Protein AF-A0A2V6LZT1-F1 (afdb_monomer_lite)

pLDDT: mean 94.11, std 8.62, range [43.06, 98.44]

Radius of gyration: 18.76 Å; chains: 1; bounding box: 45×40×47 Å

Secondary structure (DSSP, 8-state):
-TTTTSPPPHHHHHHS-HHHHHHTT--HHHHHHHHHHHHHHHTTSS-TTGGGGS-HHHHHHHHHTSTT--HHHHHHHHHHTS--S----TT-HHHHHHHHHHTT-SSPPPHHHHHHHHGGGTT-HHHHHHHHHHTTSPPPPP---

Foldseek 3Di:
DVPVPDDDQLVRLLPDDVVVVVVVPDDPQNSQQSNQVSVCVVVVVDDPVCLLVDDLVVQQVSQCVRPPDHNLNSLVCCCPPSVQQAGASLPDPLLQVLCCVVVVNPDRDHSVRSVVVCPVCPPGNSVVSVVSNVSPDDPDDPPDD

Sequence (145 aa):
QIYDGKIPRPRQYLDTEEQYLRASGLSPQKIRYIRDLSERIEKGVLDLKQLSHLPSDEVVKELDEVKGIGRWTAEMFLIFVLGRTDVLPVDDLGLRKAAQKIYRLRKLPTEERLEKLSRDWHPYCSIATLYLWRSQEKPQDPVKW

Structure (mmCIF, N/CA/C/O backbone):
data_AF-A0A2V6LZT1-F1
#
_entry.id   AF-A0A2V6LZT1-F1
#
loop_
_atom_site.group_PDB
_atom_site.id
_atom_site.type_symbol
_atom_site.label_atom_id
_atom_site.label_alt_id
_atom_site.label_comp_id
_atom_site.label_asym_id
_atom_site.label_entity_id
_atom_site.label_seq_id
_atom_site.pdbx_PDB_ins_code
_atom_site.Cartn_x
_atom_site.Cartn_y
_atom_site.Cartn_z
_atom_site.occupancy
_atom_site.B_iso_or_equiv
_atom_site.auth_seq_id
_atom_site.auth_comp_id
_atom_site.auth_asym_id
_atom_site.auth_atom_id
_atom_site.pdbx_PDB_model_num
ATOM 1 N N . GLN A 1 1 ? -1.551 -9.704 24.368 1.00 73.44 1 GLN A N 1
ATOM 2 C CA . GLN A 1 1 ? -1.797 -9.279 22.971 1.00 73.44 1 GLN A CA 1
ATOM 3 C C . GLN A 1 1 ? -3.261 -8.854 22.898 1.00 73.44 1 GLN A C 1
ATOM 5 O O . GLN A 1 1 ? -4.087 -9.625 23.348 1.00 73.44 1 GLN A O 1
ATOM 10 N N . ILE A 1 2 ? -3.585 -7.639 22.443 1.00 88.94 2 ILE A N 1
ATOM 11 C CA . ILE A 1 2 ? -4.894 -6.978 22.686 1.00 88.94 2 ILE A CA 1
ATOM 12 C C . ILE A 1 2 ? -6.126 -7.619 22.005 1.00 88.94 2 ILE A C 1
ATOM 14 O O . ILE A 1 2 ? -7.246 -7.216 22.291 1.00 88.94 2 ILE A O 1
ATOM 18 N N . TYR A 1 3 ? -5.930 -8.616 21.136 1.00 92.25 3 TYR A N 1
ATOM 19 C CA . TYR A 1 3 ? -6.998 -9.311 20.398 1.00 92.25 3 TYR A CA 1
ATOM 2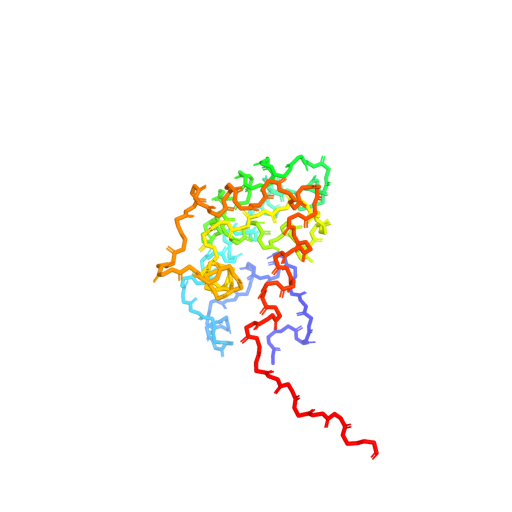0 C C . TYR A 1 3 ? -6.842 -10.844 20.407 1.00 92.25 3 TYR A C 1
ATOM 22 O O . TYR A 1 3 ? -7.276 -11.512 19.471 1.00 92.25 3 TYR A O 1
ATOM 30 N N . ASP A 1 4 ? -6.156 -11.411 21.406 1.00 89.25 4 ASP A 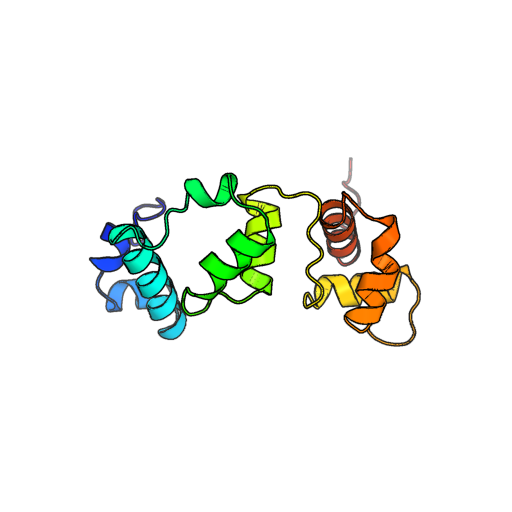N 1
ATOM 31 C CA . ASP A 1 4 ? -5.985 -12.870 21.570 1.00 89.25 4 ASP A CA 1
ATOM 32 C C . ASP A 1 4 ? -5.459 -13.597 20.317 1.00 89.25 4 ASP A C 1
ATOM 34 O O . ASP A 1 4 ? -5.907 -14.684 19.953 1.00 89.25 4 ASP A O 1
ATOM 38 N N . GLY A 1 5 ? -4.526 -12.957 19.606 1.00 87.00 5 GLY A N 1
ATOM 39 C CA . GLY A 1 5 ? -3.914 -13.497 18.387 1.00 87.00 5 GLY A CA 1
ATOM 40 C C . GLY A 1 5 ? -4.799 -13.441 17.135 1.00 87.00 5 GLY A C 1
ATOM 41 O O . GLY A 1 5 ? -4.367 -13.885 16.074 1.00 87.00 5 GLY A O 1
ATOM 42 N N . LYS A 1 6 ? -6.010 -12.880 17.220 1.00 92.00 6 LYS A N 1
ATOM 43 C CA . LYS A 1 6 ? -6.917 -12.706 16.078 1.00 92.00 6 LYS A CA 1
ATOM 44 C C . LYS A 1 6 ? -6.742 -11.334 15.432 1.00 92.00 6 LYS A C 1
ATOM 46 O O . LYS A 1 6 ? -6.375 -10.358 16.084 1.00 92.00 6 LYS A O 1
ATOM 51 N N . ILE A 1 7 ? -7.055 -11.257 14.140 1.00 90.56 7 ILE A N 1
ATOM 52 C CA . ILE A 1 7 ? -7.177 -9.981 13.430 1.00 90.56 7 ILE A CA 1
ATOM 53 C C . ILE A 1 7 ? -8.493 -9.321 13.880 1.00 90.56 7 ILE A C 1
ATOM 55 O O . ILE A 1 7 ? -9.541 -9.970 13.799 1.00 90.56 7 ILE A O 1
ATOM 59 N N . PRO A 1 8 ? -8.473 -8.073 14.381 1.00 94.69 8 PRO A N 1
ATOM 60 C CA . PRO A 1 8 ? -9.684 -7.397 14.831 1.00 94.69 8 PRO A CA 1
ATOM 61 C C . PRO A 1 8 ? -10.598 -7.062 13.649 1.00 94.69 8 PRO A C 1
ATOM 63 O O . PRO A 1 8 ? -10.130 -6.702 12.568 1.00 94.69 8 PRO A O 1
ATOM 66 N N . ARG A 1 9 ? -11.915 -7.107 13.869 1.00 95.44 9 ARG A N 1
ATOM 67 C CA . ARG A 1 9 ? -12.872 -6.481 12.944 1.00 95.44 9 ARG A CA 1
ATOM 68 C C . ARG A 1 9 ? -12.750 -4.953 13.010 1.00 95.44 9 ARG A C 1
ATOM 70 O O . ARG A 1 9 ? -12.401 -4.443 14.079 1.00 95.44 9 ARG A O 1
ATOM 77 N N . PRO A 1 10 ? -13.112 -4.217 11.944 1.00 97.12 10 PRO A N 1
ATOM 78 C CA . PRO A 1 10 ? -13.056 -2.756 11.941 1.00 97.12 10 PRO A CA 1
ATOM 79 C C . PRO A 1 10 ? -13.771 -2.128 13.148 1.00 97.12 10 PRO A C 1
ATOM 81 O O . PRO A 1 10 ? -13.152 -1.359 13.882 1.00 97.12 10 PRO A O 1
ATOM 84 N N . ARG A 1 11 ? -15.002 -2.560 13.466 1.00 97.25 11 ARG A N 1
ATOM 85 C CA . ARG A 1 11 ? -15.704 -2.119 14.682 1.00 97.25 11 ARG A CA 1
ATOM 86 C C . ARG A 1 11 ? -14.917 -2.332 15.975 1.00 97.25 11 ARG A C 1
ATOM 88 O O . ARG A 1 11 ? -14.817 -1.426 16.793 1.00 97.25 11 ARG A O 1
ATOM 95 N N . GLN A 1 12 ? -14.326 -3.515 16.145 1.00 96.62 12 GLN A N 1
ATOM 96 C CA . GLN A 1 12 ? -13.550 -3.840 17.346 1.00 96.62 12 GLN A CA 1
ATOM 97 C C . GLN A 1 12 ? -12.320 -2.940 17.477 1.00 96.62 12 GLN A C 1
ATOM 99 O O . GLN A 1 12 ? -11.981 -2.524 18.582 1.00 96.62 12 GLN A O 1
ATOM 104 N N . TYR A 1 13 ? -11.665 -2.617 16.358 1.00 97.00 13 TYR A N 1
ATOM 105 C CA . TYR A 1 13 ? -10.545 -1.681 16.351 1.00 97.00 13 TYR A CA 1
ATOM 106 C C . TYR A 1 13 ? -10.985 -0.266 16.754 1.00 97.00 13 TYR A C 1
ATOM 108 O O . TYR A 1 13 ? -10.322 0.372 17.570 1.00 97.00 13 TYR A O 1
ATOM 116 N N . LEU A 1 14 ? -12.123 0.209 16.232 1.00 97.50 14 LEU A N 1
ATOM 117 C CA . LEU A 1 14 ? -12.670 1.529 16.565 1.00 97.50 14 LEU A CA 1
ATOM 118 C C . LEU A 1 14 ? -13.043 1.658 18.044 1.00 97.50 14 LEU A C 1
ATOM 120 O O . LEU A 1 14 ? -12.735 2.685 18.651 1.00 97.50 14 LEU A O 1
ATOM 124 N N . ASP A 1 15 ? -13.633 0.610 18.616 1.00 97.19 15 ASP A N 1
ATOM 125 C CA . ASP A 1 15 ? -14.043 0.565 20.022 1.00 97.19 15 ASP A CA 1
ATOM 126 C C . ASP A 1 15 ? -12.847 0.347 20.982 1.00 97.19 15 ASP A C 1
ATOM 128 O O . ASP A 1 15 ? -12.985 0.495 22.194 1.00 97.19 15 ASP A O 1
ATOM 132 N N . THR A 1 16 ? -11.651 0.022 20.469 1.00 96.75 16 THR A N 1
ATOM 133 C CA . THR A 1 16 ? -10.442 -0.120 21.296 1.00 96.75 16 THR A CA 1
ATOM 134 C C . THR A 1 16 ? -9.898 1.253 21.691 1.00 96.75 16 THR A C 1
ATOM 136 O O . THR A 1 16 ? -9.651 2.104 20.833 1.00 96.75 16 THR A O 1
ATOM 139 N N . GLU A 1 17 ? -9.639 1.474 22.981 1.00 96.06 17 GLU A N 1
ATOM 14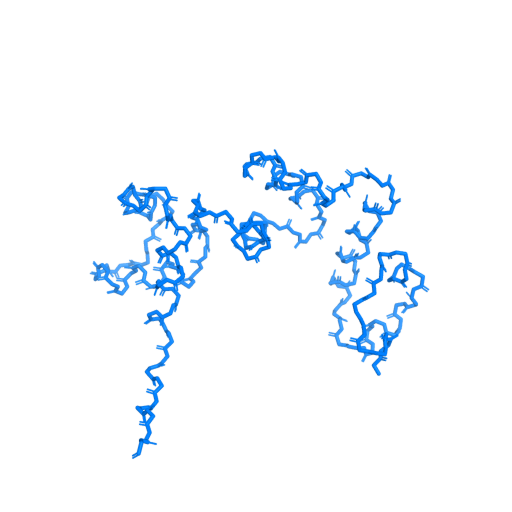0 C CA . GLU A 1 17 ? -9.037 2.725 23.451 1.00 96.06 17 GLU A CA 1
ATOM 141 C C . GLU A 1 17 ? -7.608 2.914 22.918 1.00 96.06 17 GLU A C 1
ATOM 143 O O . GLU A 1 17 ? -6.804 1.979 22.847 1.00 96.06 17 GLU A O 1
ATOM 148 N N . GLU A 1 18 ? -7.256 4.159 22.583 1.00 95.44 18 GLU A N 1
ATOM 149 C CA . GLU A 1 18 ? -5.960 4.488 21.979 1.00 95.44 18 GLU A CA 1
ATOM 150 C C . GLU A 1 18 ? -4.763 4.058 22.843 1.00 95.44 18 GLU A C 1
ATOM 152 O O . GLU A 1 18 ? -3.740 3.633 22.304 1.00 95.44 18 GLU A O 1
ATOM 157 N N . GLN A 1 19 ? -4.888 4.106 24.173 1.00 96.00 19 GLN A N 1
ATOM 158 C CA . GLN A 1 19 ? -3.813 3.706 25.085 1.00 96.00 19 GLN A CA 1
ATOM 159 C C . GLN A 1 19 ? -3.358 2.252 24.875 1.00 96.00 19 GLN A C 1
ATOM 161 O O . GLN A 1 19 ? -2.155 1.984 24.867 1.00 96.00 19 GLN A O 1
ATOM 166 N N . TYR A 1 20 ? -4.287 1.330 24.604 1.00 95.94 20 TYR A N 1
ATOM 167 C CA . TYR A 1 20 ? -3.965 -0.075 24.349 1.00 95.94 20 TYR A CA 1
ATOM 168 C C . TYR A 1 20 ? -3.320 -0.277 22.974 1.00 95.94 20 TYR A C 1
ATOM 170 O O . TYR A 1 20 ? -2.380 -1.062 22.841 1.00 95.94 20 TYR A O 1
ATOM 178 N N . LEU A 1 21 ? -3.764 0.480 21.965 1.00 95.75 21 LEU A N 1
ATOM 179 C CA . LEU A 1 21 ? -3.172 0.474 20.622 1.00 95.75 21 LEU A CA 1
ATOM 180 C C . LEU A 1 21 ? -1.730 1.004 20.633 1.00 95.75 21 LEU A C 1
ATOM 182 O O . LEU A 1 21 ? -0.850 0.480 19.951 1.00 95.75 21 LEU A O 1
ATOM 186 N N . ARG A 1 22 ? -1.458 2.037 21.435 1.00 95.75 22 ARG A N 1
ATOM 187 C CA . ARG A 1 22 ? -0.099 2.562 21.615 1.00 95.75 22 ARG A CA 1
ATOM 188 C C . ARG A 1 22 ? 0.788 1.580 22.369 1.00 95.75 22 ARG A C 1
ATOM 190 O O . ARG A 1 22 ? 1.928 1.367 21.963 1.00 95.75 22 ARG A O 1
ATOM 197 N N . ALA A 1 23 ? 0.262 0.946 23.418 1.00 95.25 23 ALA A N 1
ATOM 198 C CA . ALA A 1 23 ? 0.980 -0.073 24.180 1.00 95.25 23 ALA A CA 1
ATOM 199 C C . ALA A 1 23 ? 1.365 -1.298 23.325 1.00 95.25 23 ALA A C 1
ATOM 201 O O . ALA A 1 23 ? 2.344 -1.972 23.636 1.00 95.25 23 ALA A O 1
ATOM 202 N N . SER A 1 24 ? 0.661 -1.560 22.215 1.00 93.31 24 SER A N 1
ATOM 203 C CA . SER A 1 24 ? 1.036 -2.601 21.248 1.00 93.31 24 SER A CA 1
ATOM 204 C C . SER A 1 24 ? 2.090 -2.165 20.217 1.00 93.31 24 SER A C 1
ATOM 206 O O . SER A 1 24 ? 2.368 -2.917 19.286 1.00 93.31 24 SER A O 1
ATOM 208 N N . GLY A 1 25 ? 2.660 -0.961 20.339 1.00 94.31 25 GLY A N 1
ATOM 209 C CA . GLY A 1 25 ? 3.731 -0.461 19.470 1.00 94.31 25 GLY A CA 1
ATOM 210 C C . GLY A 1 25 ? 3.268 0.317 18.233 1.00 94.31 25 GLY A C 1
ATOM 211 O O . GLY A 1 25 ? 4.091 0.636 17.372 1.00 94.31 25 GLY A O 1
ATOM 212 N N . LEU A 1 26 ? 1.976 0.649 18.112 1.00 95.81 26 LEU A N 1
ATOM 213 C CA . LEU A 1 26 ? 1.508 1.503 17.019 1.00 95.81 26 LEU A CA 1
ATOM 214 C C . LEU A 1 26 ? 1.855 2.972 17.281 1.00 95.81 26 LEU A C 1
ATOM 216 O O . LEU A 1 26 ? 1.637 3.507 18.369 1.00 95.81 26 LEU A O 1
ATOM 220 N N . SER A 1 27 ? 2.348 3.652 16.244 1.00 97.12 27 SER A N 1
ATOM 221 C CA . SER A 1 27 ? 2.529 5.102 16.293 1.00 97.12 27 SER A CA 1
ATOM 222 C C . SER A 1 27 ? 1.172 5.820 16.250 1.00 97.12 27 SER A C 1
ATOM 224 O O . SER A 1 27 ? 0.231 5.308 15.634 1.00 97.12 27 SER A O 1
ATOM 226 N N . PRO A 1 28 ? 1.063 7.046 16.798 1.00 96.81 28 PRO A N 1
ATOM 227 C CA . PRO A 1 28 ? -0.176 7.825 16.729 1.00 96.81 28 PRO A CA 1
ATOM 228 C C . PRO A 1 28 ? -0.691 8.024 15.296 1.00 96.81 28 PRO A C 1
ATOM 230 O O . PRO A 1 28 ? -1.892 8.036 15.048 1.00 96.81 28 PRO A O 1
ATOM 233 N N . GLN A 1 29 ? 0.216 8.147 14.325 1.00 97.38 29 GLN A N 1
ATOM 234 C CA . GLN A 1 29 ? -0.142 8.304 12.917 1.00 97.38 29 GLN A CA 1
ATOM 235 C C . GLN A 1 29 ? -0.752 7.025 12.328 1.00 97.38 29 GLN A C 1
ATOM 237 O O . GLN A 1 29 ? -1.799 7.099 11.692 1.00 97.38 29 GLN A O 1
ATOM 242 N N . LYS A 1 30 ? -0.162 5.852 12.601 1.00 96.50 30 LYS A N 1
ATOM 243 C CA . LYS A 1 30 ? -0.719 4.563 12.159 1.00 96.50 30 LYS A CA 1
ATOM 244 C C . LYS A 1 30 ? -2.075 4.278 12.799 1.00 96.50 30 LYS A C 1
ATOM 246 O O . LYS A 1 30 ? -2.954 3.766 12.120 1.00 96.50 30 LYS A O 1
ATOM 251 N N . ILE A 1 31 ? -2.267 4.660 14.063 1.00 97.69 31 ILE A N 1
ATOM 252 C CA . ILE A 1 31 ? -3.573 4.548 14.726 1.00 97.69 31 ILE A CA 1
ATOM 253 C C . ILE A 1 31 ? -4.627 5.356 13.967 1.00 97.69 31 ILE A C 1
ATOM 255 O O . ILE A 1 31 ? -5.684 4.823 13.641 1.00 97.69 31 ILE A O 1
ATOM 259 N N . ARG A 1 32 ? -4.330 6.615 13.615 1.00 97.50 32 ARG A N 1
ATOM 260 C CA . ARG A 1 32 ? -5.256 7.448 12.829 1.00 97.50 32 ARG A CA 1
ATOM 261 C C . ARG A 1 32 ? -5.587 6.840 11.466 1.00 97.50 32 ARG A C 1
ATOM 263 O O . ARG A 1 32 ? -6.742 6.882 11.068 1.00 97.50 32 ARG A O 1
ATOM 270 N N . TYR A 1 33 ? -4.604 6.268 10.776 1.00 98.06 33 TYR A N 1
ATOM 271 C CA . TYR A 1 33 ? -4.802 5.646 9.461 1.00 98.06 33 TYR A CA 1
ATOM 272 C C . TYR A 1 33 ? -5.686 4.403 9.533 1.00 98.06 33 TYR A C 1
ATOM 274 O O . TYR A 1 33 ? -6.636 4.267 8.770 1.00 98.06 33 TYR A O 1
ATOM 282 N N . ILE A 1 34 ? -5.431 3.520 10.502 1.00 97.25 34 ILE A N 1
ATOM 283 C CA . ILE A 1 34 ? -6.236 2.307 10.676 1.00 97.25 34 ILE A CA 1
ATOM 284 C C . ILE A 1 34 ? -7.650 2.664 11.160 1.00 97.25 34 ILE A C 1
ATOM 286 O O . ILE A 1 34 ? -8.605 2.007 10.749 1.00 97.25 34 ILE A O 1
ATOM 290 N N . ARG A 1 35 ? -7.819 3.719 11.975 1.00 97.69 35 ARG A N 1
ATOM 291 C CA . ARG A 1 35 ? -9.151 4.246 12.326 1.00 97.69 35 ARG A CA 1
ATOM 292 C C . ARG A 1 35 ? -9.895 4.763 11.094 1.00 97.69 35 ARG A C 1
ATOM 294 O O . ARG A 1 35 ? -11.026 4.348 10.895 1.00 97.69 35 ARG A O 1
ATOM 301 N N . ASP A 1 36 ? -9.262 5.587 10.255 1.00 98.25 36 ASP A N 1
ATOM 302 C CA . ASP A 1 36 ? -9.866 6.105 9.013 1.00 98.25 36 ASP A CA 1
ATOM 303 C C . ASP A 1 36 ? -10.321 4.962 8.090 1.00 98.25 36 ASP A C 1
ATOM 305 O O . ASP A 1 36 ? -11.482 4.918 7.682 1.00 98.25 36 ASP A O 1
ATOM 309 N N . LEU A 1 37 ? -9.448 3.972 7.867 1.00 98.00 37 LEU A N 1
ATOM 310 C CA . LEU A 1 37 ? -9.777 2.752 7.126 1.00 98.00 37 LEU A CA 1
ATOM 311 C C . LEU A 1 37 ? -10.968 2.012 7.749 1.00 98.00 37 LEU A C 1
ATOM 313 O O . LEU A 1 37 ? -11.913 1.644 7.054 1.00 98.00 37 LEU A O 1
ATOM 317 N N . SER A 1 38 ? -10.931 1.803 9.066 1.00 98.00 38 SER A N 1
ATOM 318 C CA . SER A 1 38 ? -11.972 1.057 9.773 1.00 98.00 38 SER A CA 1
ATOM 319 C C . SER A 1 38 ? -13.322 1.769 9.709 1.00 98.00 38 SER A C 1
ATOM 321 O O . SER A 1 38 ? -14.340 1.122 9.495 1.00 98.00 38 SER A O 1
ATOM 323 N N . GLU A 1 39 ? -13.345 3.095 9.844 1.00 98.12 39 GLU A N 1
ATOM 324 C CA . GLU A 1 39 ? -14.566 3.891 9.719 1.00 98.12 39 GLU A CA 1
ATOM 325 C C . GLU A 1 39 ? -15.159 3.831 8.314 1.00 98.12 39 GLU A C 1
ATOM 327 O O . GLU A 1 39 ? -16.375 3.703 8.183 1.00 98.12 39 GLU A O 1
ATOM 332 N N . ARG A 1 40 ? -14.328 3.923 7.269 1.00 98.12 40 ARG A N 1
ATOM 333 C CA . ARG A 1 40 ? -14.785 3.834 5.874 1.00 98.12 40 ARG A CA 1
ATOM 334 C C . ARG A 1 40 ? -15.421 2.477 5.581 1.00 98.12 40 ARG A C 1
ATOM 336 O O . ARG A 1 40 ? -16.465 2.434 4.935 1.00 98.12 40 ARG A O 1
ATOM 343 N N . ILE A 1 41 ? -14.841 1.399 6.110 1.00 97.69 41 ILE A N 1
ATOM 344 C CA . ILE A 1 41 ? -15.399 0.047 5.982 1.00 97.69 41 ILE A CA 1
ATOM 345 C C . ILE A 1 41 ? -16.717 -0.078 6.758 1.00 97.69 41 ILE A C 1
ATOM 347 O O . ILE A 1 41 ? -17.714 -0.522 6.198 1.00 97.69 41 ILE A O 1
ATOM 351 N N . GLU A 1 42 ? -16.763 0.349 8.024 1.00 97.75 42 GLU A N 1
ATOM 352 C CA . GLU A 1 42 ? -17.977 0.250 8.857 1.00 97.75 42 GLU A CA 1
ATOM 353 C C . GLU A 1 42 ? -19.142 1.088 8.317 1.00 97.75 42 GLU A C 1
ATOM 355 O O . GLU A 1 42 ? -20.298 0.691 8.438 1.00 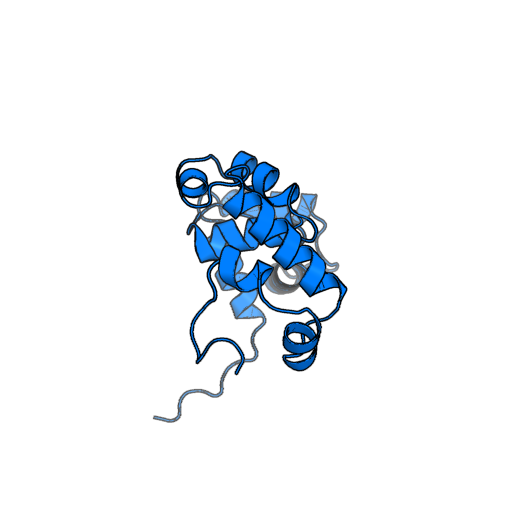97.75 42 GLU A O 1
ATOM 360 N N . LYS A 1 43 ? -18.850 2.240 7.703 1.00 97.06 43 LYS A N 1
ATOM 361 C CA . LYS A 1 43 ? -19.854 3.106 7.066 1.00 97.06 43 LYS A CA 1
ATOM 362 C C . LYS A 1 43 ? -20.270 2.616 5.671 1.00 97.06 43 LYS A C 1
ATOM 364 O O . LYS A 1 43 ? -21.159 3.218 5.079 1.00 97.06 43 LYS A O 1
ATOM 369 N N . GLY A 1 44 ? -19.633 1.570 5.136 1.00 95.94 44 GLY A N 1
ATOM 370 C CA . GLY A 1 44 ? -19.886 1.057 3.786 1.00 95.94 44 GLY A CA 1
ATOM 371 C C . GLY A 1 44 ? -19.374 1.959 2.658 1.00 95.94 44 GLY A C 1
ATOM 372 O O . GLY A 1 44 ? -19.736 1.743 1.508 1.00 95.94 44 GLY A O 1
ATOM 373 N N . VAL A 1 45 ? -18.542 2.958 2.974 1.00 96.69 45 VAL A N 1
ATOM 374 C CA . VAL A 1 45 ? -17.890 3.827 1.977 1.00 96.69 45 VAL A CA 1
ATOM 375 C C . VAL A 1 45 ? -16.843 3.036 1.196 1.00 96.69 45 VAL A C 1
ATOM 377 O O . VAL A 1 45 ? -16.710 3.226 -0.002 1.00 96.69 45 VAL A O 1
ATOM 380 N N . LEU A 1 46 ? -16.132 2.127 1.870 1.00 97.00 46 LEU A N 1
ATOM 381 C CA . LEU A 1 46 ? -15.172 1.218 1.251 1.00 97.00 46 LEU A CA 1
ATOM 382 C C . LEU A 1 46 ? -15.628 -0.233 1.439 1.00 97.00 46 LEU A C 1
ATOM 384 O O . LEU A 1 46 ? -15.534 -0.778 2.541 1.00 97.00 46 LEU A O 1
ATOM 388 N N . ASP A 1 47 ? -16.069 -0.881 0.360 1.00 95.75 47 ASP A N 1
ATOM 389 C CA . ASP A 1 47 ? -16.364 -2.317 0.355 1.00 95.75 47 ASP A CA 1
ATOM 390 C C . ASP A 1 47 ? -15.175 -3.117 -0.192 1.00 95.75 47 ASP A C 1
ATOM 392 O O . ASP A 1 47 ? -14.983 -3.268 -1.401 1.00 95.75 47 ASP A O 1
ATOM 396 N N . LEU A 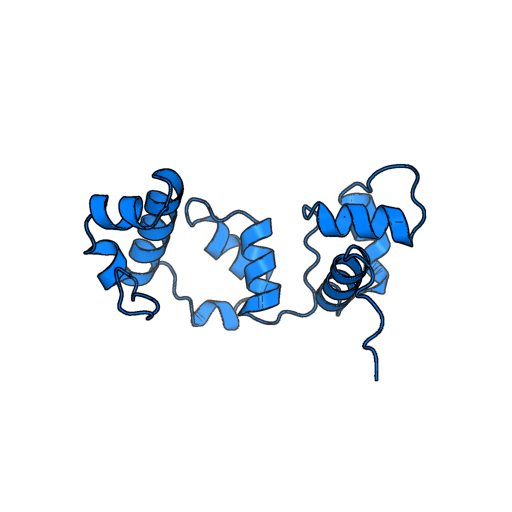1 48 ? -14.393 -3.695 0.725 1.00 93.38 48 LEU A N 1
ATOM 397 C CA . LEU A 1 48 ? -13.217 -4.500 0.384 1.00 93.38 48 LEU A CA 1
ATOM 398 C C . LEU A 1 48 ? -13.535 -5.713 -0.502 1.00 93.38 48 LEU A C 1
ATOM 400 O O . LEU A 1 48 ? -12.655 -6.175 -1.226 1.00 93.38 48 LEU A O 1
ATOM 404 N N . LYS A 1 49 ? -14.761 -6.254 -0.458 1.00 92.69 49 LYS A N 1
ATOM 405 C CA . LYS A 1 49 ? -15.135 -7.408 -1.291 1.00 92.69 49 LYS A CA 1
ATOM 406 C C . LYS A 1 49 ? -15.292 -6.996 -2.752 1.00 92.69 49 LYS A C 1
ATOM 408 O O . LYS A 1 49 ? -14.867 -7.734 -3.643 1.00 92.69 49 LYS A O 1
ATOM 413 N N . GLN A 1 50 ? -15.841 -5.804 -2.986 1.00 95.69 50 GLN A N 1
ATOM 414 C CA . GLN A 1 50 ? -16.071 -5.281 -4.332 1.00 95.69 50 GLN A CA 1
ATOM 415 C C . GLN A 1 50 ? -14.776 -4.916 -5.051 1.00 95.69 50 GLN A C 1
ATOM 417 O O . GLN A 1 50 ? -14.714 -5.051 -6.270 1.00 95.69 50 GLN A O 1
ATOM 422 N N . LEU A 1 51 ? -13.712 -4.567 -4.317 1.00 96.81 51 LEU A N 1
ATOM 423 C CA . LEU A 1 51 ? -12.408 -4.242 -4.911 1.00 96.81 51 LEU A CA 1
ATOM 424 C C . LEU A 1 51 ? -11.887 -5.344 -5.849 1.00 96.81 51 LEU A C 1
ATOM 426 O O . LEU A 1 51 ? -11.266 -5.053 -6.866 1.00 96.81 51 LEU A O 1
ATOM 430 N N . SER A 1 52 ? -12.175 -6.616 -5.557 1.00 95.31 52 SER A N 1
ATOM 431 C CA . SER A 1 52 ? -11.755 -7.742 -6.405 1.00 95.31 52 SER A CA 1
ATOM 432 C C . SER A 1 52 ? -12.387 -7.739 -7.808 1.00 95.31 52 SER A C 1
ATOM 434 O O . SER A 1 52 ? -11.799 -8.275 -8.755 1.00 95.31 52 SER A O 1
ATOM 436 N N . HIS A 1 53 ? -13.546 -7.095 -7.960 1.00 96.62 53 HIS A N 1
ATOM 437 C CA . HIS A 1 53 ? -14.291 -6.974 -9.212 1.00 96.62 53 HIS A CA 1
ATOM 438 C C . HIS A 1 53 ? -13.941 -5.708 -10.003 1.00 96.62 53 HIS A C 1
ATOM 440 O O . HIS A 1 53 ? -14.324 -5.595 -11.166 1.00 96.62 53 HIS A O 1
ATOM 446 N N . LEU A 1 54 ? -13.202 -4.774 -9.401 1.00 97.38 54 LEU A N 1
ATOM 447 C CA . LEU A 1 54 ? -12.815 -3.525 -10.045 1.00 97.38 54 LEU A CA 1
ATOM 448 C C . LEU A 1 54 ? -11.516 -3.673 -10.862 1.00 97.38 54 LEU A C 1
ATOM 450 O O . LEU A 1 54 ? -10.639 -4.479 -10.511 1.00 97.38 54 LEU A O 1
ATOM 454 N N . PRO A 1 55 ? -11.352 -2.875 -11.936 1.00 97.44 55 PRO A N 1
ATOM 455 C CA . PRO A 1 55 ? -10.061 -2.692 -12.594 1.00 97.44 55 PRO A CA 1
ATOM 456 C C . PRO A 1 55 ? -9.002 -2.166 -11.618 1.00 97.44 55 PRO A C 1
ATOM 458 O O . PRO A 1 55 ? -9.322 -1.417 -10.697 1.00 97.44 55 PRO A O 1
ATOM 461 N N . SER A 1 56 ? -7.733 -2.522 -11.838 1.00 97.12 56 SER A N 1
ATOM 462 C CA . SER A 1 56 ? -6.620 -2.150 -10.950 1.00 97.12 56 SER A CA 1
ATOM 463 C C . SER A 1 56 ? -6.542 -0.646 -10.665 1.00 97.12 56 SER A C 1
ATOM 465 O O . SER A 1 56 ? -6.374 -0.267 -9.510 1.00 97.12 56 SER A O 1
ATOM 467 N N . ASP A 1 57 ? -6.724 0.203 -11.681 1.00 96.75 57 ASP A N 1
ATOM 468 C CA . ASP A 1 57 ? -6.653 1.663 -11.522 1.00 96.75 57 ASP A CA 1
ATOM 469 C C . ASP A 1 57 ? -7.767 2.214 -10.623 1.00 96.75 57 ASP A C 1
ATOM 471 O O . ASP A 1 57 ? -7.536 3.141 -9.849 1.00 96.75 57 ASP A O 1
ATOM 475 N N . GLU A 1 58 ? -8.964 1.626 -10.680 1.00 97.81 58 GLU A N 1
ATOM 476 C CA . GLU A 1 58 ? -10.081 2.021 -9.817 1.00 97.81 58 GLU A CA 1
ATOM 477 C C . GLU A 1 58 ? -9.857 1.551 -8.378 1.00 97.81 58 GLU A C 1
ATOM 479 O O . GLU A 1 58 ? -10.080 2.313 -7.445 1.00 97.81 58 GLU A O 1
ATOM 484 N N . VAL A 1 59 ? -9.306 0.347 -8.175 1.00 98.06 59 VAL A N 1
ATOM 485 C CA . VAL A 1 59 ? -8.902 -0.106 -6.831 1.00 98.06 59 VAL A CA 1
ATOM 486 C C . VAL A 1 59 ? -7.853 0.826 -6.226 1.00 98.06 59 VAL A C 1
ATOM 488 O O . VAL A 1 59 ? -7.925 1.131 -5.038 1.00 98.06 59 VAL A O 1
ATOM 491 N N . VAL A 1 60 ? -6.878 1.285 -7.020 1.00 97.69 60 VAL A N 1
ATOM 492 C CA . VAL A 1 60 ? -5.869 2.239 -6.540 1.00 97.69 60 VAL A CA 1
ATOM 493 C C . VAL A 1 60 ? -6.526 3.543 -6.107 1.00 97.69 60 VAL A C 1
ATOM 495 O O . VAL A 1 60 ? -6.229 3.999 -5.009 1.00 97.69 60 VAL A O 1
ATOM 498 N N . LYS A 1 61 ? -7.438 4.107 -6.909 1.00 97.12 61 LYS A N 1
ATOM 499 C CA . LYS A 1 61 ? -8.163 5.339 -6.552 1.00 97.12 61 LYS A CA 1
ATOM 500 C C . LYS A 1 61 ? -8.960 5.187 -5.256 1.00 97.12 61 LYS A C 1
ATOM 502 O O . LYS A 1 61 ? -8.808 6.012 -4.364 1.00 97.12 61 LYS A O 1
ATOM 507 N N . GLU A 1 62 ? -9.746 4.118 -5.133 1.00 97.31 62 GLU A N 1
ATOM 508 C CA . GLU A 1 62 ? -10.554 3.824 -3.938 1.00 97.31 62 GLU A CA 1
ATOM 509 C C . GLU A 1 62 ? -9.689 3.706 -2.673 1.00 97.31 62 GLU A C 1
ATOM 511 O O . GLU A 1 62 ? -10.027 4.223 -1.606 1.00 97.31 62 GLU A O 1
ATOM 516 N N . LEU A 1 63 ? -8.538 3.035 -2.781 1.00 97.50 63 LEU A N 1
ATOM 517 C CA . LEU A 1 63 ? -7.623 2.855 -1.657 1.00 97.50 63 LEU A CA 1
ATOM 518 C C . LEU A 1 63 ? -6.838 4.128 -1.312 1.00 97.50 63 LEU A C 1
ATOM 520 O O . LEU A 1 63 ? -6.575 4.351 -0.132 1.00 97.50 63 LEU A O 1
ATOM 524 N N . ASP A 1 64 ? -6.483 4.956 -2.296 1.00 95.81 64 ASP A N 1
ATOM 525 C CA . ASP A 1 64 ? -5.739 6.214 -2.107 1.00 95.81 64 ASP A CA 1
ATOM 526 C C . ASP A 1 64 ? -6.548 7.270 -1.329 1.00 95.81 64 ASP A C 1
ATOM 528 O O . ASP A 1 64 ? -5.984 8.147 -0.675 1.00 95.81 64 ASP A O 1
ATOM 532 N N . GLU A 1 65 ? -7.882 7.160 -1.301 1.00 96.06 65 GLU A N 1
ATOM 533 C CA . GLU A 1 65 ? -8.710 8.021 -0.450 1.00 96.06 65 GLU A CA 1
ATOM 534 C C . GLU A 1 65 ? -8.520 7.760 1.053 1.00 96.06 65 GLU A C 1
ATOM 536 O O . GLU A 1 65 ? -8.827 8.617 1.896 1.00 96.06 65 GLU A O 1
ATOM 541 N N . VAL A 1 66 ? -8.061 6.564 1.422 1.00 97.44 66 VAL A N 1
ATOM 542 C CA . VAL A 1 66 ? -7.848 6.187 2.817 1.00 97.44 66 VAL A CA 1
ATOM 543 C C . VAL A 1 66 ? -6.586 6.865 3.331 1.00 97.44 66 VAL A C 1
ATOM 545 O O . VAL A 1 66 ? -5.491 6.693 2.793 1.00 97.44 66 VAL A O 1
ATOM 548 N N . LYS A 1 67 ? -6.693 7.590 4.449 1.00 96.94 67 LYS A N 1
ATOM 549 C CA . LYS A 1 67 ? -5.533 8.303 5.000 1.00 96.94 67 LYS A CA 1
ATOM 550 C C . LYS A 1 67 ? -4.383 7.342 5.289 1.00 96.94 67 LYS A C 1
ATOM 552 O O . LYS A 1 67 ? -4.515 6.418 6.088 1.00 96.94 67 LYS A O 1
ATOM 557 N N . GLY A 1 68 ? -3.224 7.634 4.701 1.00 95.38 68 GLY A N 1
ATOM 558 C CA . GLY A 1 68 ? -1.999 6.861 4.901 1.00 95.38 68 GLY A CA 1
ATOM 559 C C . GLY A 1 68 ? -1.827 5.667 3.968 1.00 95.38 68 GLY A C 1
ATOM 560 O O . GLY A 1 68 ? -0.791 5.005 4.048 1.00 95.38 68 GLY A O 1
ATOM 561 N N . ILE A 1 69 ? -2.789 5.408 3.082 1.00 97.50 69 ILE A N 1
ATOM 562 C CA . ILE A 1 69 ? -2.605 4.534 1.930 1.00 97.50 69 ILE A CA 1
ATOM 563 C C . ILE A 1 69 ? -2.304 5.442 0.742 1.00 97.50 69 ILE A C 1
ATOM 565 O O . ILE A 1 69 ? -3.097 6.309 0.413 1.00 97.50 69 ILE A O 1
ATOM 569 N N . GLY A 1 70 ? -1.117 5.283 0.165 1.00 96.25 70 GLY A N 1
ATOM 570 C CA . GLY A 1 70 ? -0.762 5.916 -1.103 1.00 96.25 70 GLY A CA 1
ATOM 571 C C . GLY A 1 70 ? -0.696 4.879 -2.217 1.00 96.25 70 GLY A C 1
ATOM 572 O O . GLY A 1 70 ? -0.710 3.674 -1.936 1.00 96.25 70 GLY A O 1
ATOM 573 N N . ARG A 1 71 ? -0.511 5.340 -3.457 1.00 96.50 71 ARG A N 1
ATOM 574 C CA . ARG A 1 71 ? -0.355 4.497 -4.657 1.00 96.50 71 ARG A CA 1
ATOM 575 C C . ARG A 1 71 ? 0.485 3.234 -4.440 1.00 96.50 71 ARG A C 1
ATOM 577 O O . ARG A 1 71 ? -0.022 2.141 -4.662 1.00 96.50 71 ARG A O 1
ATOM 584 N N . TRP A 1 72 ? 1.720 3.358 -3.945 1.00 96.94 72 TRP A N 1
ATOM 585 C CA . TRP A 1 72 ? 2.594 2.197 -3.718 1.00 96.94 72 TRP A CA 1
ATOM 586 C C . TRP A 1 72 ? 1.956 1.152 -2.785 1.00 96.94 72 TRP A C 1
ATOM 588 O O . TRP A 1 72 ? 1.987 -0.042 -3.067 1.00 96.94 72 TRP A O 1
ATOM 598 N N . THR A 1 73 ? 1.316 1.582 -1.692 1.00 97.56 73 THR A N 1
ATOM 599 C CA . THR A 1 73 ? 0.627 0.671 -0.761 1.00 97.56 73 THR A CA 1
ATOM 600 C C . THR A 1 73 ? -0.574 -0.004 -1.428 1.00 97.56 73 THR A C 1
ATOM 602 O O . THR A 1 73 ? -0.803 -1.194 -1.211 1.00 97.56 73 THR A O 1
ATOM 605 N N . ALA A 1 74 ? -1.326 0.726 -2.256 1.00 98.12 74 ALA A N 1
ATOM 606 C CA . ALA A 1 74 ? -2.427 0.163 -3.031 1.00 98.12 74 ALA A CA 1
ATOM 607 C C . ALA A 1 74 ? -1.924 -0.852 -4.075 1.00 98.12 74 ALA A C 1
ATOM 609 O O . ALA A 1 74 ? -2.495 -1.930 -4.211 1.00 98.12 74 ALA A O 1
ATOM 610 N N . GLU A 1 75 ? -0.803 -0.583 -4.743 1.00 98.12 75 GLU A N 1
ATOM 611 C CA . GLU A 1 75 ? -0.157 -1.527 -5.662 1.00 98.12 75 GLU A CA 1
ATOM 612 C C . GLU A 1 75 ? 0.326 -2.792 -4.933 1.00 98.12 75 GLU A C 1
ATOM 614 O O . GLU A 1 75 ? 0.141 -3.900 -5.438 1.00 98.12 75 GLU A O 1
ATOM 619 N N . MET A 1 76 ? 0.858 -2.671 -3.708 1.00 98.38 76 MET A N 1
ATOM 620 C CA . MET A 1 76 ? 1.172 -3.841 -2.873 1.00 98.38 76 MET A CA 1
ATOM 621 C C . MET A 1 76 ? -0.086 -4.654 -2.549 1.00 98.38 76 MET A C 1
ATOM 623 O O . MET A 1 76 ? -0.049 -5.886 -2.580 1.00 98.38 76 MET A O 1
ATOM 627 N N . PHE A 1 77 ? -1.209 -3.987 -2.273 1.00 98.06 77 PHE A N 1
ATOM 628 C CA . PHE A 1 77 ? -2.495 -4.651 -2.064 1.00 98.06 77 PHE A CA 1
ATOM 629 C C . PHE A 1 77 ? -2.961 -5.392 -3.328 1.00 98.06 77 PHE A C 1
ATOM 631 O O . PHE A 1 77 ? -3.375 -6.549 -3.243 1.00 98.06 77 PHE A O 1
ATOM 638 N N . LEU A 1 78 ? -2.825 -4.785 -4.510 1.00 98.38 78 LEU A N 1
ATOM 639 C CA . LEU A 1 78 ? -3.147 -5.446 -5.777 1.00 98.38 78 LEU A CA 1
ATOM 640 C C . LEU A 1 78 ? -2.336 -6.731 -5.987 1.00 98.38 78 LEU A C 1
ATOM 642 O O . LEU A 1 78 ? -2.909 -7.750 -6.373 1.00 98.38 78 LEU A O 1
ATOM 646 N N . ILE A 1 79 ? -1.028 -6.690 -5.721 1.00 98.25 79 ILE A N 1
ATOM 647 C CA . ILE A 1 79 ? -0.120 -7.829 -5.926 1.00 98.25 79 ILE A CA 1
ATOM 648 C C . ILE A 1 79 ? -0.392 -8.935 -4.902 1.00 98.25 79 ILE A C 1
ATOM 650 O O . ILE A 1 79 ? -0.608 -10.086 -5.275 1.00 98.25 79 ILE A O 1
ATOM 654 N N . PHE A 1 80 ? -0.372 -8.602 -3.610 1.00 98.00 80 PHE A N 1
ATOM 655 C CA . PHE A 1 80 ? -0.339 -9.606 -2.543 1.00 98.00 80 PHE A CA 1
ATOM 656 C C . PHE A 1 80 ? -1.715 -10.010 -2.015 1.00 98.00 80 PHE A C 1
ATOM 658 O O . PHE A 1 80 ? -1.840 -11.098 -1.456 1.00 98.00 80 PHE A O 1
ATOM 665 N N . VAL A 1 81 ? -2.735 -9.161 -2.171 1.00 97.00 81 VAL A N 1
ATOM 666 C CA . VAL A 1 81 ? -4.092 -9.444 -1.677 1.00 97.00 81 VAL A CA 1
ATOM 667 C C . VAL A 1 81 ? -5.031 -9.815 -2.818 1.00 97.00 81 VAL A C 1
ATOM 669 O O . VAL A 1 81 ? -5.727 -10.821 -2.716 1.00 97.00 81 VAL A O 1
ATOM 672 N N . LEU A 1 82 ? -5.040 -9.051 -3.917 1.00 97.69 82 LEU A N 1
ATOM 673 C CA . LEU A 1 82 ? -5.904 -9.354 -5.070 1.00 97.69 82 LEU A CA 1
ATOM 674 C C . LEU A 1 82 ? -5.258 -10.284 -6.106 1.00 97.69 82 LEU A C 1
ATOM 676 O O . LEU A 1 82 ? -5.947 -10.736 -7.021 1.00 97.69 82 LEU A O 1
ATOM 680 N N . GLY A 1 83 ? -3.956 -10.563 -5.996 1.00 97.25 83 GLY A N 1
ATOM 681 C CA . GLY A 1 83 ? -3.246 -11.447 -6.920 1.00 97.25 83 GLY A CA 1
ATOM 682 C C . GLY A 1 83 ? -3.210 -10.936 -8.364 1.00 97.25 83 GLY A C 1
ATOM 683 O O . GLY A 1 83 ? -3.140 -11.740 -9.293 1.00 97.25 83 GLY A O 1
ATOM 684 N N . ARG A 1 84 ? -3.295 -9.615 -8.584 1.00 98.06 84 ARG A N 1
ATOM 685 C CA . ARG A 1 84 ? -3.178 -9.029 -9.927 1.00 98.06 84 ARG A CA 1
ATOM 686 C C . ARG A 1 84 ? -1.774 -9.310 -10.464 1.00 98.06 84 ARG A C 1
ATOM 688 O O . ARG A 1 84 ? -0.789 -9.029 -9.791 1.00 98.06 84 ARG A O 1
ATOM 695 N N . THR A 1 85 ? -1.689 -9.869 -11.671 1.00 97.94 85 THR A N 1
ATOM 696 C CA . THR A 1 85 ? -0.409 -10.292 -12.263 1.00 97.94 85 THR A CA 1
ATOM 697 C C . THR A 1 85 ? 0.307 -9.182 -13.021 1.00 97.94 85 THR A C 1
ATOM 699 O O . THR A 1 85 ? 1.503 -9.311 -13.280 1.00 97.94 85 THR A O 1
ATOM 702 N N . ASP A 1 86 ? -0.402 -8.104 -13.360 1.00 97.69 86 ASP A N 1
ATOM 703 C CA . ASP A 1 86 ? 0.094 -7.041 -14.231 1.00 97.69 86 ASP A CA 1
ATOM 704 C C . ASP A 1 86 ? 0.178 -5.676 -13.539 1.00 97.69 86 ASP A C 1
ATOM 706 O O . ASP A 1 86 ? -0.377 -4.680 -13.990 1.00 97.69 86 ASP A O 1
ATOM 710 N N . VAL A 1 87 ? 0.854 -5.638 -12.392 1.00 98.00 87 VAL A N 1
ATOM 711 C CA . VAL A 1 87 ? 1.123 -4.412 -11.627 1.00 98.00 87 VAL A CA 1
ATOM 712 C C . VAL A 1 87 ? 2.623 -4.159 -11.583 1.00 98.00 87 VAL A C 1
ATOM 714 O O . VAL A 1 87 ? 3.388 -5.036 -11.171 1.00 98.00 87 VAL A O 1
ATOM 717 N N . LEU A 1 88 ? 3.026 -2.952 -11.979 1.00 97.50 88 LEU A N 1
ATOM 718 C CA . LEU A 1 88 ? 4.401 -2.466 -11.932 1.00 97.50 88 LEU A CA 1
ATOM 719 C C . LEU A 1 88 ? 4.510 -1.324 -10.907 1.00 97.50 88 LEU A C 1
ATOM 721 O O . LEU A 1 88 ? 4.159 -0.192 -11.237 1.00 97.50 88 LEU A O 1
ATOM 725 N N . PRO A 1 89 ? 5.009 -1.582 -9.687 1.00 97.00 89 PRO A N 1
ATOM 726 C CA . PRO A 1 89 ? 5.117 -0.557 -8.656 1.00 97.00 89 PRO A CA 1
ATOM 727 C C . PRO A 1 89 ? 6.344 0.329 -8.904 1.00 97.00 89 PRO A C 1
A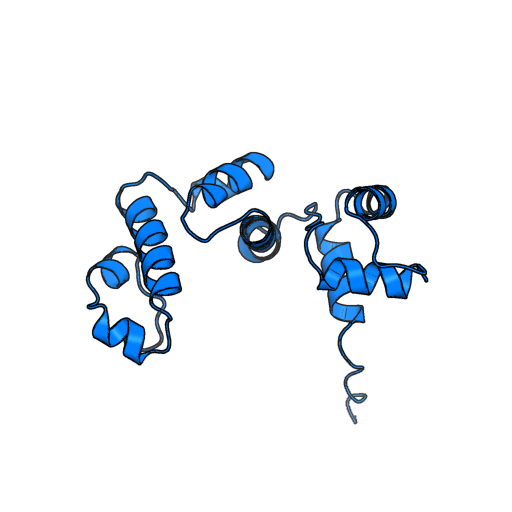TOM 729 O O . PRO A 1 89 ? 7.407 0.129 -8.316 1.00 97.00 89 PRO A O 1
ATOM 732 N N . VAL A 1 90 ? 6.231 1.287 -9.826 1.00 96.06 90 VAL A N 1
ATOM 733 C CA . VAL A 1 90 ? 7.372 2.071 -10.339 1.00 96.06 90 VAL A CA 1
ATOM 734 C C . VAL A 1 90 ? 8.104 2.887 -9.272 1.00 96.06 90 VAL A C 1
ATOM 736 O O . VAL A 1 90 ? 9.309 3.115 -9.401 1.00 96.06 90 VAL A O 1
ATOM 739 N N . ASP A 1 91 ? 7.411 3.253 -8.195 1.00 94.06 91 ASP A N 1
ATOM 740 C CA . ASP A 1 91 ? 7.967 3.980 -7.050 1.00 94.06 91 ASP A CA 1
ATOM 741 C C . ASP A 1 91 ? 8.730 3.076 -6.069 1.00 94.06 91 ASP A C 1
ATOM 743 O O . ASP A 1 91 ? 9.420 3.563 -5.167 1.00 94.06 91 ASP A O 1
ATOM 747 N N . ASP A 1 92 ? 8.657 1.753 -6.243 1.00 97.19 92 ASP A N 1
ATOM 748 C CA . ASP A 1 92 ? 9.305 0.803 -5.352 1.00 97.19 92 ASP A CA 1
ATOM 749 C C . ASP A 1 92 ? 10.834 0.872 -5.482 1.00 97.19 92 ASP A C 1
ATOM 751 O O . ASP A 1 92 ? 11.451 0.490 -6.483 1.00 97.19 92 ASP A O 1
ATOM 755 N N . LEU A 1 93 ? 11.483 1.352 -4.421 1.00 95.75 93 LEU A N 1
ATOM 756 C CA . LEU A 1 93 ? 12.936 1.498 -4.390 1.00 95.75 93 LEU A CA 1
ATOM 757 C C . LEU A 1 93 ? 13.662 0.149 -4.522 1.00 95.75 93 LEU A C 1
ATOM 759 O O . LEU A 1 93 ? 14.760 0.103 -5.085 1.00 95.75 93 LEU A O 1
ATOM 763 N N . GLY A 1 94 ? 13.083 -0.938 -4.004 1.00 95.44 94 GLY A N 1
ATOM 764 C CA . GLY A 1 94 ? 13.640 -2.285 -4.110 1.00 95.44 94 GLY A CA 1
ATOM 765 C C . GLY A 1 94 ? 13.659 -2.771 -5.558 1.00 95.44 94 GLY A C 1
ATOM 766 O O . GLY A 1 94 ? 14.707 -3.196 -6.047 1.00 95.44 94 GLY A O 1
ATOM 767 N N . LEU A 1 95 ? 12.542 -2.610 -6.265 1.00 96.75 95 LEU A N 1
ATOM 768 C CA . LEU A 1 95 ? 12.384 -2.898 -7.686 1.00 96.75 95 LEU A CA 1
ATOM 769 C C . LEU A 1 95 ? 13.360 -2.072 -8.521 1.00 96.75 95 LEU A C 1
ATOM 771 O O . LEU A 1 95 ? 14.106 -2.625 -9.331 1.00 96.75 95 LEU A O 1
ATOM 775 N N . ARG A 1 96 ? 13.425 -0.754 -8.294 1.00 97.31 96 ARG A N 1
ATOM 776 C CA . ARG A 1 96 ? 14.338 0.137 -9.030 1.00 97.31 96 ARG A CA 1
ATOM 777 C C . ARG A 1 96 ? 15.803 -0.255 -8.824 1.00 97.31 96 ARG A C 1
ATOM 779 O O . ARG A 1 96 ? 16.568 -0.273 -9.790 1.00 97.31 96 ARG A O 1
ATOM 786 N N . LYS A 1 97 ? 16.206 -0.606 -7.596 1.00 96.88 97 LYS A N 1
ATOM 787 C CA . LYS A 1 97 ? 17.568 -1.093 -7.292 1.00 96.88 97 LYS A CA 1
ATOM 788 C C . LYS A 1 97 ? 17.852 -2.445 -7.947 1.00 96.88 97 LYS A C 1
ATOM 790 O O . LYS A 1 97 ? 18.932 -2.639 -8.508 1.00 96.88 97 LYS A O 1
ATOM 795 N N . ALA A 1 98 ? 16.882 -3.354 -7.934 1.00 96.62 98 ALA A N 1
ATOM 796 C CA . ALA A 1 98 ? 17.002 -4.642 -8.599 1.00 96.62 98 ALA A CA 1
ATOM 797 C C . ALA A 1 98 ? 17.172 -4.493 -10.110 1.00 96.62 98 ALA A C 1
ATOM 799 O O . ALA A 1 98 ? 18.115 -5.042 -10.683 1.00 96.62 98 ALA A O 1
ATOM 800 N N . ALA A 1 99 ? 16.331 -3.672 -10.739 1.00 96.62 99 ALA A N 1
ATOM 801 C CA . ALA A 1 99 ? 16.421 -3.362 -12.156 1.00 96.62 99 ALA A CA 1
ATOM 802 C C . ALA A 1 99 ? 17.764 -2.700 -12.497 1.00 96.62 99 ALA A C 1
ATOM 804 O O . ALA A 1 99 ? 18.414 -3.095 -13.464 1.00 96.62 99 ALA A O 1
ATOM 805 N N . GLN A 1 100 ? 18.240 -1.758 -11.672 1.00 97.31 100 GLN A N 1
ATOM 806 C CA . GLN A 1 100 ? 19.566 -1.164 -11.845 1.00 97.31 100 GLN A CA 1
ATOM 807 C C . GLN A 1 100 ? 20.664 -2.235 -11.909 1.00 97.31 100 GLN A C 1
ATOM 809 O O . GLN A 1 100 ? 21.501 -2.203 -12.811 1.00 97.31 100 GLN A O 1
ATOM 814 N N . LYS A 1 101 ? 20.654 -3.192 -10.976 1.00 96.06 101 LYS A N 1
ATOM 815 C CA . LYS A 1 101 ? 21.659 -4.258 -10.895 1.00 96.06 101 LYS A CA 1
ATOM 816 C C . LYS A 1 101 ? 21.564 -5.231 -12.074 1.00 96.06 101 LYS A C 1
ATOM 818 O O . LYS A 1 101 ? 22.574 -5.479 -12.729 1.00 96.06 101 LYS A O 1
ATOM 823 N N . ILE A 1 102 ? 20.374 -5.763 -12.356 1.00 95.06 102 ILE A N 1
ATOM 824 C CA . ILE A 1 102 ? 20.172 -6.798 -13.386 1.00 95.06 102 ILE A CA 1
ATOM 825 C C . ILE A 1 102 ? 20.445 -6.249 -14.788 1.00 95.06 102 ILE A C 1
ATOM 827 O O . ILE A 1 102 ? 21.171 -6.872 -15.560 1.00 95.06 102 ILE A O 1
ATOM 831 N N . TYR A 1 103 ? 19.949 -5.049 -15.094 1.00 94.94 103 TYR A N 1
ATOM 832 C CA . TYR A 1 103 ? 20.172 -4.399 -16.387 1.00 94.94 103 TYR A CA 1
ATOM 833 C C . TYR A 1 103 ? 21.494 -3.616 -16.453 1.00 94.94 103 TYR A C 1
ATOM 835 O O . TYR A 1 103 ? 21.740 -2.915 -17.434 1.00 94.94 103 TYR A O 1
ATOM 843 N N . ARG A 1 104 ? 22.352 -3.726 -15.424 1.00 96.25 104 ARG A N 1
ATOM 844 C CA . ARG A 1 104 ? 23.675 -3.077 -15.332 1.00 96.25 104 ARG A CA 1
ATOM 845 C C . ARG A 1 104 ? 23.624 -1.567 -15.606 1.00 96.25 104 ARG A C 1
ATOM 847 O O . ARG A 1 104 ? 24.480 -1.007 -16.291 1.00 96.25 104 ARG A O 1
ATOM 854 N N . LEU A 1 105 ? 22.601 -0.897 -15.081 1.00 96.50 105 LEU A N 1
ATOM 855 C CA . LEU A 1 105 ? 22.386 0.532 -15.285 1.00 96.50 105 LEU A CA 1
ATOM 856 C C . LEU A 1 105 ? 23.321 1.351 -14.386 1.00 96.50 105 LEU A C 1
ATOM 858 O O . LEU A 1 105 ? 23.462 1.093 -13.190 1.00 96.50 105 LEU A O 1
ATOM 862 N N . ARG A 1 106 ? 23.919 2.408 -14.946 1.00 96.31 106 ARG A N 1
ATOM 863 C CA . ARG A 1 106 ? 24.833 3.297 -14.207 1.00 96.31 106 ARG A CA 1
ATOM 864 C C . ARG A 1 106 ? 24.144 4.072 -13.076 1.00 96.31 106 ARG A C 1
ATOM 866 O O . ARG A 1 106 ? 24.785 4.394 -12.082 1.00 96.31 106 ARG A O 1
ATOM 873 N N . LYS A 1 107 ? 22.863 4.403 -13.239 1.00 96.81 107 LYS A N 1
ATOM 874 C CA . LYS A 1 107 ? 22.047 5.146 -12.268 1.00 96.81 107 LYS A CA 1
ATOM 875 C C . LYS A 1 107 ? 20.779 4.356 -11.956 1.00 96.81 107 LYS A C 1
ATOM 877 O O . LYS A 1 107 ? 20.366 3.526 -12.765 1.00 96.81 107 LYS A O 1
ATOM 882 N N . LEU A 1 108 ? 20.160 4.656 -10.815 1.00 97.19 108 LEU A N 1
ATOM 883 C CA . LEU A 1 108 ? 18.825 4.165 -10.491 1.00 97.19 108 LEU A CA 1
ATOM 884 C C . LEU A 1 108 ? 17.863 4.572 -11.628 1.00 97.19 108 LEU A C 1
ATOM 886 O O . LEU A 1 108 ? 17.852 5.755 -11.986 1.00 97.19 108 LEU A O 1
ATOM 890 N N . PRO A 1 109 ? 17.107 3.638 -12.238 1.00 97.12 109 PRO A N 1
ATOM 891 C CA . PRO A 1 109 ? 16.197 3.978 -13.327 1.00 97.12 109 PRO A CA 1
ATOM 892 C C . PRO A 1 109 ? 15.125 4.958 -12.838 1.00 97.12 109 PRO A C 1
ATOM 894 O O . PRO A 1 109 ? 14.676 4.867 -11.694 1.00 97.12 109 PRO A O 1
ATOM 897 N N . THR A 1 110 ? 14.741 5.910 -13.691 1.00 97.12 110 THR A N 1
ATOM 898 C CA . THR A 1 110 ? 13.533 6.734 -13.513 1.00 97.12 110 THR A CA 1
ATOM 899 C C . THR A 1 110 ? 12.280 5.883 -13.723 1.00 97.12 110 THR A C 1
ATOM 901 O O . THR A 1 110 ? 12.387 4.784 -14.270 1.00 97.12 110 THR A O 1
ATOM 904 N N . GLU A 1 111 ? 11.111 6.387 -13.324 1.00 95.19 111 GLU A N 1
ATOM 905 C CA . GLU A 1 111 ? 9.813 5.744 -13.595 1.00 95.19 111 GLU A CA 1
ATOM 906 C C . GLU A 1 111 ? 9.650 5.453 -15.093 1.00 95.19 111 GLU A C 1
ATOM 908 O O . GLU A 1 111 ? 9.571 4.291 -15.476 1.00 95.19 111 GLU A O 1
ATOM 913 N N . GLU A 1 112 ? 9.805 6.464 -15.956 1.00 96.25 112 GLU A N 1
ATOM 914 C CA . GLU A 1 112 ? 9.740 6.305 -17.422 1.00 96.25 112 GLU A CA 1
ATOM 915 C C . GLU A 1 112 ? 10.702 5.231 -17.960 1.00 96.25 112 GLU A C 1
ATOM 917 O O . GLU A 1 112 ? 10.402 4.484 -18.900 1.00 96.25 112 GLU A O 1
ATOM 922 N N . ARG A 1 113 ? 11.912 5.145 -17.387 1.00 96.12 113 ARG A N 1
ATOM 923 C CA . ARG A 1 113 ? 12.893 4.143 -17.811 1.00 96.12 113 ARG A CA 1
ATOM 924 C C . ARG A 1 113 ? 12.471 2.749 -17.367 1.00 96.12 113 ARG A C 1
ATOM 926 O O . ARG A 1 113 ? 12.693 1.806 -18.126 1.00 96.12 113 ARG A O 1
ATOM 933 N N . LEU A 1 114 ? 11.926 2.620 -16.162 1.00 95.94 114 LEU A N 1
ATOM 934 C CA . LEU A 1 114 ? 11.441 1.356 -15.628 1.00 95.94 114 LEU A CA 1
ATOM 935 C C . LEU A 1 114 ? 10.220 0.869 -16.417 1.00 95.94 114 LEU A C 1
ATOM 937 O O . LEU A 1 114 ? 10.225 -0.276 -16.856 1.00 95.94 114 LEU A O 1
ATOM 941 N N . GLU A 1 115 ? 9.271 1.754 -16.726 1.00 96.06 115 GLU A N 1
ATOM 942 C CA . GLU A 1 115 ? 8.135 1.466 -17.610 1.00 96.06 115 GLU A CA 1
ATOM 943 C C . GLU A 1 115 ? 8.604 0.960 -18.978 1.00 96.06 115 GLU A C 1
ATOM 945 O O . GLU A 1 115 ? 8.160 -0.082 -19.460 1.00 96.06 115 GLU A O 1
ATOM 950 N N . LYS A 1 116 ? 9.583 1.636 -19.596 1.00 96.31 116 LYS A N 1
ATOM 951 C CA . LYS A 1 116 ? 10.139 1.194 -20.882 1.00 96.31 116 LYS A CA 1
ATOM 952 C C . LYS A 1 116 ? 10.788 -0.192 -20.806 1.00 96.31 116 LYS A C 1
ATOM 954 O O . LYS A 1 116 ? 10.674 -0.942 -21.771 1.00 96.31 116 LYS A O 1
ATOM 959 N N . LEU A 1 117 ? 11.478 -0.515 -19.710 1.00 94.38 117 LEU A N 1
ATOM 960 C CA . LEU A 1 117 ? 12.070 -1.843 -19.495 1.00 94.38 117 LEU A CA 1
ATOM 961 C C . LEU A 1 117 ? 11.000 -2.917 -19.270 1.00 94.38 117 LEU A C 1
ATOM 963 O O . LEU A 1 117 ? 11.207 -4.061 -19.660 1.00 94.38 117 LEU A O 1
ATOM 967 N N . SER A 1 118 ? 9.873 -2.539 -18.667 1.00 95.00 118 SER A N 1
ATOM 968 C CA . SER A 1 118 ? 8.792 -3.453 -18.300 1.00 95.00 118 SER A CA 1
ATOM 969 C C . SER A 1 118 ? 7.818 -3.805 -19.421 1.00 95.00 118 SER A C 1
ATOM 971 O O . SER A 1 118 ? 6.978 -4.676 -19.230 1.00 95.00 118 SER A O 1
ATOM 973 N N . ARG A 1 119 ? 7.930 -3.180 -20.602 1.00 95.19 119 ARG A N 1
ATOM 974 C CA . ARG A 1 119 ? 7.022 -3.448 -21.735 1.00 95.19 119 ARG A CA 1
ATOM 975 C C . ARG A 1 119 ? 6.955 -4.930 -22.099 1.00 95.19 119 ARG A C 1
ATOM 977 O O . ARG A 1 119 ? 5.878 -5.430 -22.398 1.00 95.19 119 ARG A O 1
ATOM 984 N N . ASP A 1 120 ? 8.091 -5.618 -22.016 1.00 92.94 120 ASP A N 1
ATOM 985 C CA . ASP A 1 120 ? 8.204 -7.047 -22.324 1.00 92.94 120 ASP A CA 1
ATOM 986 C C . ASP A 1 120 ? 7.741 -7.947 -21.162 1.00 92.94 120 ASP A C 1
ATOM 988 O O . ASP A 1 120 ? 7.739 -9.169 -21.289 1.00 92.94 120 ASP A O 1
ATOM 992 N N . TRP A 1 121 ? 7.395 -7.371 -20.004 1.00 96.12 121 TRP A N 1
ATOM 993 C CA . TRP A 1 121 ? 6.932 -8.118 -18.831 1.00 96.12 121 TRP A CA 1
ATOM 994 C C . TRP A 1 121 ? 5.418 -8.295 -18.836 1.00 96.12 121 TRP A C 1
ATOM 996 O O . TRP A 1 121 ? 4.932 -9.188 -18.148 1.00 96.12 121 TRP A O 1
ATOM 1006 N N . HIS A 1 122 ? 4.673 -7.482 -19.589 1.00 94.88 122 HIS A N 1
ATOM 1007 C CA . HIS A 1 122 ? 3.222 -7.602 -19.689 1.00 94.88 122 HIS A CA 1
ATOM 1008 C C . HIS A 1 122 ? 2.800 -8.963 -20.275 1.00 94.88 122 HIS A C 1
ATOM 1010 O O . HIS A 1 122 ? 3.430 -9.442 -21.223 1.00 94.88 122 HIS A O 1
ATOM 1016 N N . PRO A 1 123 ? 1.721 -9.590 -19.760 1.00 96.38 123 PRO A N 1
ATOM 1017 C CA . PRO A 1 123 ? 0.820 -9.134 -18.686 1.00 96.38 123 PRO A CA 1
ATOM 1018 C C . PRO A 1 123 ? 1.213 -9.653 -17.277 1.00 96.38 123 PRO A C 1
ATOM 1020 O O . PRO A 1 123 ? 0.362 -10.002 -16.452 1.00 96.38 123 PRO A O 1
ATOM 1023 N N . TYR A 1 124 ? 2.514 -9.794 -17.014 1.00 98.12 124 TYR A N 1
ATOM 1024 C CA . TYR A 1 124 ? 3.089 -10.448 -15.835 1.00 98.12 124 TYR A CA 1
ATOM 1025 C C . TYR A 1 124 ? 4.083 -9.559 -15.067 1.00 98.12 124 TYR A C 1
ATOM 1027 O O . TYR A 1 124 ? 5.006 -10.064 -14.414 1.00 98.12 124 TYR A O 1
ATOM 1035 N N . CYS A 1 125 ? 3.901 -8.235 -15.098 1.00 97.88 125 CYS A N 1
ATOM 1036 C CA . CYS A 1 125 ? 4.759 -7.281 -14.387 1.00 97.88 125 CYS A CA 1
ATOM 1037 C C . CYS A 1 125 ? 4.930 -7.593 -12.893 1.00 97.88 125 CYS A C 1
ATOM 1039 O O . CYS A 1 125 ? 6.027 -7.435 -12.348 1.00 97.88 125 CYS A O 1
ATOM 1041 N N . SER A 1 126 ? 3.892 -8.095 -12.224 1.00 98.44 126 SER A N 1
ATOM 1042 C CA . SER A 1 126 ? 3.970 -8.456 -10.805 1.00 98.44 126 SER A CA 1
ATOM 1043 C C . SER A 1 126 ? 4.877 -9.660 -10.585 1.00 98.44 126 SER A C 1
ATOM 1045 O O . SER A 1 126 ? 5.655 -9.677 -9.637 1.00 98.44 126 SER A O 1
ATOM 1047 N N . ILE A 1 127 ? 4.857 -10.634 -11.498 1.00 98.06 127 ILE A N 1
ATOM 1048 C CA . ILE A 1 127 ? 5.744 -11.802 -11.436 1.00 98.06 127 ILE A CA 1
ATOM 1049 C C . ILE A 1 127 ? 7.196 -11.360 -11.638 1.00 98.06 127 ILE A C 1
ATOM 1051 O O . ILE A 1 127 ? 8.055 -11.706 -10.827 1.00 98.06 127 ILE A O 1
ATOM 1055 N N . ALA A 1 128 ? 7.475 -10.544 -12.658 1.00 97.50 128 ALA A N 1
ATOM 1056 C CA . ALA A 1 128 ? 8.811 -9.982 -12.871 1.00 97.50 128 ALA A CA 1
ATOM 1057 C C . ALA A 1 128 ? 9.303 -9.201 -11.637 1.00 97.50 128 ALA A C 1
ATOM 1059 O O . ALA A 1 128 ? 10.447 -9.370 -11.207 1.00 97.50 128 ALA A O 1
ATOM 1060 N N . THR A 1 129 ? 8.417 -8.417 -11.017 1.00 97.38 129 THR A N 1
ATOM 1061 C CA . THR A 1 129 ? 8.693 -7.669 -9.783 1.00 97.38 129 THR A CA 1
ATOM 1062 C C . THR A 1 129 ? 9.072 -8.599 -8.622 1.00 97.38 129 THR A C 1
ATOM 1064 O O . THR A 1 129 ? 10.076 -8.350 -7.954 1.00 97.38 129 THR A O 1
ATOM 1067 N N . LEU A 1 130 ? 8.359 -9.716 -8.423 1.00 97.50 130 LEU A N 1
ATOM 1068 C CA . LEU A 1 130 ? 8.692 -10.717 -7.396 1.00 97.50 130 LEU A CA 1
ATOM 1069 C C . LEU A 1 130 ? 10.103 -11.304 -7.589 1.00 97.50 130 LEU A C 1
ATOM 1071 O O . LEU A 1 130 ? 10.866 -11.410 -6.627 1.00 97.50 130 LEU A O 1
ATOM 1075 N N . TYR A 1 131 ? 10.488 -11.642 -8.826 1.00 96.62 131 TYR A N 1
ATOM 1076 C CA . TYR A 1 131 ? 11.850 -12.110 -9.129 1.00 96.62 131 TYR A CA 1
ATOM 1077 C C . TYR A 1 131 ? 12.904 -11.024 -8.890 1.00 96.62 131 TYR A C 1
ATOM 1079 O O . TYR A 1 131 ? 13.987 -11.308 -8.368 1.00 96.62 131 TYR A O 1
ATOM 1087 N N . LEU A 1 132 ? 12.593 -9.776 -9.241 1.00 96.06 132 LEU A N 1
ATOM 1088 C CA . LEU A 1 132 ? 13.474 -8.636 -9.021 1.00 96.06 132 LEU A CA 1
ATOM 1089 C C . LEU A 1 132 ? 13.714 -8.403 -7.527 1.00 96.06 132 LEU A C 1
ATOM 1091 O O . LEU A 1 132 ? 14.876 -8.313 -7.125 1.00 96.06 132 LEU A O 1
ATOM 1095 N N . TRP A 1 133 ? 12.674 -8.411 -6.691 1.00 95.50 133 TRP A N 1
ATOM 1096 C CA . TRP A 1 133 ? 12.838 -8.350 -5.235 1.00 95.50 133 TRP A CA 1
ATOM 1097 C C . TRP A 1 133 ? 13.681 -9.509 -4.704 1.00 95.50 133 TRP A C 1
ATOM 1099 O O . TRP A 1 133 ? 14.665 -9.270 -4.002 1.00 95.50 133 TRP A O 1
ATOM 1109 N N . ARG A 1 134 ? 13.391 -10.746 -5.127 1.00 94.44 134 ARG A N 1
ATOM 1110 C CA . ARG A 1 134 ? 14.154 -11.929 -4.706 1.00 94.44 134 ARG A CA 1
ATOM 1111 C C . ARG A 1 134 ? 15.636 -11.851 -5.082 1.00 94.44 134 ARG A C 1
ATOM 1113 O O . ARG A 1 134 ? 16.490 -12.306 -4.333 1.00 94.44 134 ARG A O 1
ATOM 1120 N N . SER A 1 135 ? 15.980 -11.223 -6.208 1.00 93.56 135 SER A N 1
ATOM 1121 C CA . SER A 1 135 ? 17.380 -11.039 -6.633 1.00 93.56 135 SER A CA 1
ATOM 1122 C C . SER A 1 135 ? 18.216 -10.137 -5.706 1.00 93.56 135 SER A C 1
ATOM 1124 O O . SER A 1 135 ? 19.447 -10.085 -5.829 1.00 93.56 135 SER A O 1
ATOM 1126 N N . GLN A 1 136 ? 17.551 -9.364 -4.838 1.00 87.06 136 GLN A N 1
ATOM 1127 C CA . GLN A 1 136 ? 18.191 -8.477 -3.861 1.00 87.06 136 GLN A CA 1
ATOM 1128 C C . GLN A 1 136 ? 18.439 -9.160 -2.520 1.00 87.06 136 GLN A C 1
ATOM 1130 O O . GLN A 1 136 ? 19.228 -8.651 -1.721 1.00 87.06 136 GLN A O 1
ATOM 1135 N N . GLU A 1 137 ? 17.794 -10.297 -2.271 1.00 84.06 137 GLU A N 1
ATOM 1136 C CA . GLU A 1 137 ? 18.061 -11.099 -1.090 1.00 84.06 137 GLU A CA 1
ATOM 1137 C C . GLU A 1 137 ? 19.504 -11.612 -1.139 1.00 84.06 137 GLU A C 1
ATOM 1139 O O . GLU A 1 137 ? 20.063 -11.906 -2.202 1.00 84.06 137 GLU A O 1
ATOM 1144 N N . LYS A 1 138 ? 20.147 -11.688 0.030 1.00 73.50 138 LYS A N 1
ATOM 1145 C CA . LYS A 1 138 ? 21.454 -12.341 0.116 1.00 73.50 138 LYS A CA 1
ATOM 1146 C C . LYS A 1 138 ? 21.270 -13.811 -0.272 1.00 73.50 138 LYS A C 1
ATOM 1148 O O . LYS A 1 138 ? 20.244 -14.382 0.101 1.00 73.50 138 LYS A O 1
ATOM 1153 N N . PRO A 1 139 ? 22.239 -14.431 -0.971 1.00 67.06 139 PRO A N 1
ATOM 1154 C CA . PRO A 1 139 ? 22.218 -15.872 -1.164 1.00 67.06 139 PRO A CA 1
ATOM 1155 C C . PRO A 1 139 ? 22.021 -16.522 0.204 1.00 67.06 139 PRO A C 1
ATOM 1157 O O . PRO A 1 139 ? 22.796 -16.252 1.123 1.00 67.06 139 PRO A O 1
ATOM 1160 N N . GLN A 1 140 ? 20.952 -17.299 0.362 1.00 62.72 140 GLN A N 1
ATOM 1161 C CA . GLN A 1 140 ? 20.869 -18.189 1.509 1.00 62.72 140 GLN A CA 1
ATOM 1162 C C . GLN A 1 140 ? 22.018 -19.184 1.371 1.00 62.72 140 GLN A C 1
ATOM 1164 O O . GLN A 1 140 ? 22.316 -19.619 0.252 1.00 62.72 140 GLN A O 1
ATOM 1169 N N . ASP A 1 141 ? 22.679 -19.506 2.484 1.00 60.59 141 ASP A N 1
ATOM 1170 C CA . ASP A 1 141 ? 23.653 -20.590 2.486 1.00 60.59 141 ASP A CA 1
ATOM 1171 C C . ASP A 1 141 ? 22.999 -21.816 1.833 1.00 60.59 141 ASP A C 1
ATOM 1173 O O . ASP A 1 141 ? 21.821 -22.088 2.103 1.00 60.59 141 ASP A O 1
ATOM 1177 N N . PRO A 1 142 ? 23.704 -22.529 0.936 1.00 64.06 142 PRO A N 1
ATOM 1178 C CA . PRO A 1 142 ? 23.148 -23.728 0.338 1.00 64.06 142 PRO A CA 1
ATOM 1179 C C . PRO A 1 142 ? 22.676 -24.642 1.465 1.00 64.06 142 PRO A C 1
ATOM 1181 O O . PRO A 1 142 ? 23.403 -24.858 2.439 1.00 64.06 142 PRO A O 1
ATOM 1184 N N . VAL A 1 143 ? 21.446 -25.145 1.342 1.00 59.88 143 VAL A N 1
ATOM 1185 C CA . VAL A 1 143 ? 20.901 -26.122 2.284 1.00 59.88 143 VAL A CA 1
ATOM 1186 C C . VAL A 1 143 ? 21.909 -27.266 2.353 1.00 59.88 143 VAL A C 1
ATOM 1188 O O . VAL A 1 143 ? 22.133 -27.952 1.355 1.00 59.88 143 VAL A O 1
ATOM 1191 N N . LYS A 1 144 ? 22.569 -27.418 3.506 1.00 43.06 144 LYS A N 1
ATOM 1192 C CA . LYS A 1 144 ? 23.417 -28.577 3.779 1.00 43.06 144 LYS A CA 1
ATOM 1193 C C . LYS A 1 144 ? 22.486 -29.784 3.832 1.00 43.06 144 LYS A C 1
ATOM 1195 O O . LYS A 1 144 ? 21.717 -29.907 4.782 1.00 43.06 144 LYS A O 1
ATOM 1200 N N . TRP A 1 145 ? 22.501 -30.583 2.773 1.00 60.62 145 TRP A N 1
ATOM 1201 C CA . TRP A 1 145 ? 21.947 -31.931 2.770 1.00 60.62 145 TRP A CA 1
ATOM 1202 C C . TRP A 1 145 ? 22.931 -32.888 3.442 1.00 60.62 145 TRP A C 1
ATOM 1204 O O . TRP A 1 145 ? 24.157 -32.658 3.316 1.00 60.62 145 TRP A O 1
#